Protein AF-A0AAU9TRZ6-F1 (afdb_monomer_lite)

Foldseek 3Di:
DQQQDADPPPRDGPVCVVPVAHPDPPCSPPPVPPPPPPPDPPPDDPDDPQDWDWDDDDPFWTWTAHPVPRDIDIDGPVRDDDDDDDDDDDDPPPPDDDPDDDDD

pLDDT: mean 78.25, std 13.24, range [47.25, 94.38]

Radius of gyration: 26.64 Å; chains: 1; bounding box: 34×41×91 Å

Structure (mmCIF, N/CA/C/O backbone):
data_AF-A0AAU9TRZ6-F1
#
_entry.id   AF-A0AAU9TRZ6-F1
#
loop_
_atom_site.group_PDB
_atom_site.id
_atom_site.type_symbol
_atom_site.label_atom_id
_atom_site.label_alt_id
_atom_site.label_comp_id
_atom_site.label_asym_id
_atom_site.label_entity_id
_atom_site.label_seq_id
_atom_site.pdbx_PDB_ins_code
_atom_site.Cartn_x
_atom_site.Cartn_y
_atom_site.Cartn_z
_atom_site.occupancy
_atom_site.B_iso_or_equiv
_atom_site.auth_seq_id
_atom_site.auth_comp_id
_atom_site.auth_asym_id
_atom_site.auth_atom_id
_atom_site.pdbx_PDB_model_num
ATOM 1 N N . MET A 1 1 ? -0.760 14.647 34.501 1.00 72.81 1 MET A N 1
ATOM 2 C CA . MET A 1 1 ? -1.232 15.958 34.003 1.00 72.81 1 MET A CA 1
ATOM 3 C C . MET A 1 1 ? -0.671 16.271 32.614 1.00 72.81 1 MET A C 1
ATOM 5 O O . MET A 1 1 ? -1.474 16.369 31.704 1.00 72.81 1 MET A O 1
ATOM 9 N N . TYR A 1 2 ? 0.656 16.293 32.405 1.00 81.00 2 TYR A N 1
ATOM 10 C CA . TYR A 1 2 ? 1.289 16.619 31.105 1.00 81.00 2 TYR A CA 1
ATOM 11 C C . TYR A 1 2 ? 0.812 15.772 29.905 1.00 81.00 2 TYR A C 1
ATOM 13 O O . TYR A 1 2 ? 0.485 16.311 28.856 1.00 81.00 2 TYR A O 1
ATOM 21 N N . ASN A 1 3 ? 0.697 14.451 30.073 1.00 77.06 3 ASN A N 1
ATOM 22 C CA . ASN A 1 3 ? 0.407 13.518 28.974 1.00 77.06 3 ASN A CA 1
ATOM 23 C C . ASN A 1 3 ? -1.011 13.630 28.379 1.00 77.06 3 ASN A C 1
ATOM 25 O O . ASN A 1 3 ? -1.246 13.058 27.314 1.00 77.06 3 ASN A O 1
ATOM 29 N N . SER A 1 4 ? -1.932 14.334 29.044 1.00 80.69 4 SER A N 1
ATOM 30 C CA . SER A 1 4 ? -3.347 14.441 28.643 1.00 80.69 4 SER A CA 1
ATOM 31 C C . SER A 1 4 ? -3.776 15.876 28.339 1.00 80.69 4 SER A C 1
ATOM 33 O O . SER A 1 4 ? -4.779 16.084 27.662 1.00 80.69 4 SER A O 1
ATOM 35 N N . THR A 1 5 ? -3.031 16.872 28.818 1.00 86.06 5 THR A N 1
ATOM 36 C CA . THR A 1 5 ? -3.310 18.285 28.551 1.00 86.06 5 THR A CA 1
ATOM 37 C C . THR A 1 5 ? -2.825 18.672 27.152 1.00 86.06 5 THR A C 1
ATOM 39 O O . THR A 1 5 ? -1.656 18.427 26.843 1.00 86.06 5 THR A O 1
ATOM 42 N N . PRO A 1 6 ? -3.675 19.271 26.300 1.00 89.00 6 PRO A N 1
ATOM 43 C CA . PRO A 1 6 ? -3.255 19.744 24.987 1.00 89.00 6 PRO A CA 1
ATOM 44 C C . PRO A 1 6 ? -2.312 20.946 25.105 1.00 89.00 6 PRO A C 1
ATOM 46 O O . PRO A 1 6 ? -2.497 21.810 25.963 1.00 89.00 6 PRO A O 1
ATOM 49 N N . HIS A 1 7 ? -1.304 21.015 24.234 1.00 86.44 7 HIS A N 1
ATOM 50 C CA . HIS A 1 7 ? -0.465 22.210 24.129 1.00 86.44 7 HIS A CA 1
ATOM 51 C C . HIS A 1 7 ? -1.219 23.341 23.425 1.00 86.44 7 HIS A C 1
ATOM 53 O O . HIS A 1 7 ? -1.977 23.097 22.489 1.00 86.44 7 HIS A O 1
ATOM 59 N N . SER A 1 8 ? -0.962 24.586 23.830 1.00 87.69 8 SER A N 1
ATOM 60 C CA . SER A 1 8 ? -1.635 25.779 23.294 1.00 87.69 8 SER A CA 1
ATOM 61 C C . SER A 1 8 ? -1.400 26.010 21.798 1.00 87.69 8 SER A C 1
ATOM 63 O O . SER A 1 8 ? -2.275 26.538 21.125 1.00 87.69 8 SER A O 1
ATOM 65 N N . VAL A 1 9 ? -0.241 25.603 21.272 1.00 89.94 9 VAL A N 1
ATOM 66 C CA . VAL A 1 9 ? 0.128 25.805 19.860 1.00 89.94 9 VAL A CA 1
ATOM 67 C C . VAL A 1 9 ? -0.450 24.717 18.957 1.00 89.94 9 VAL A C 1
ATOM 69 O O . VAL A 1 9 ? -1.006 25.010 17.906 1.00 89.94 9 VAL A O 1
ATOM 72 N N . THR A 1 10 ? -0.310 23.449 19.349 1.00 88.00 10 THR A N 1
ATOM 73 C CA . THR A 1 10 ? -0.689 22.307 18.500 1.00 88.00 10 THR A CA 1
ATOM 74 C C . THR A 1 10 ? -2.108 21.812 18.754 1.00 88.00 10 THR A C 1
ATOM 76 O O . THR A 1 10 ? -2.615 21.007 17.975 1.00 88.00 10 THR A O 1
ATOM 79 N N . GLY A 1 11 ? -2.738 22.222 19.860 1.00 88.62 11 GLY A N 1
ATOM 80 C CA . GLY A 1 11 ? -4.067 21.766 20.278 1.00 88.62 11 GLY A CA 1
ATOM 81 C C . GLY A 1 11 ? -4.144 20.277 20.639 1.00 88.62 11 GLY A C 1
ATOM 82 O O . GLY A 1 11 ? -5.213 19.787 20.996 1.00 88.62 11 GLY A O 1
ATOM 83 N N . LYS A 1 12 ? -3.025 19.546 20.564 1.00 87.94 12 LYS A N 1
ATOM 84 C CA . LYS A 1 12 ? -2.925 18.103 20.815 1.00 87.94 12 LYS A CA 1
ATOM 85 C C . LYS A 1 12 ? -2.075 17.835 22.049 1.00 87.94 12 LYS A C 1
ATOM 87 O O . LYS A 1 12 ? -1.140 18.579 22.350 1.00 87.94 12 LYS A O 1
ATOM 92 N N . SER A 1 13 ? -2.411 16.769 22.773 1.00 89.75 13 SER A N 1
ATOM 93 C CA . SER A 1 13 ? -1.606 16.309 23.912 1.00 89.75 13 SER A CA 1
ATOM 94 C C . SER A 1 13 ? -0.298 15.664 23.426 1.00 89.75 13 SER A C 1
ATOM 96 O O . SER A 1 13 ? -0.284 15.110 22.320 1.00 89.75 13 SER A O 1
ATOM 98 N N . PRO A 1 14 ? 0.780 15.657 24.237 1.00 89.62 14 PRO A N 1
A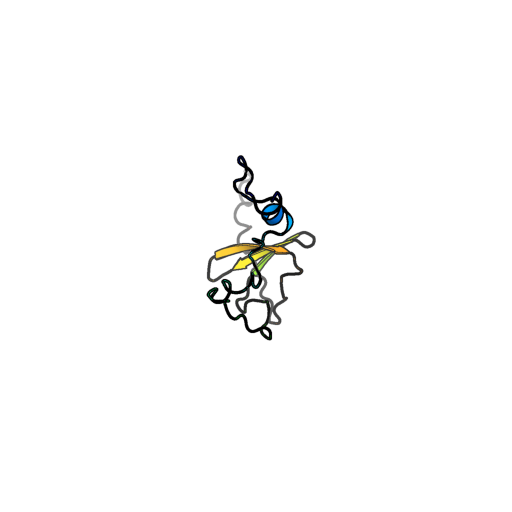TOM 99 C CA . PRO A 1 14 ? 2.015 14.954 23.883 1.00 89.62 14 PRO A CA 1
ATOM 100 C C . PRO A 1 14 ? 1.759 13.503 23.449 1.00 89.62 14 PRO A C 1
ATOM 102 O O . PRO A 1 14 ? 2.286 13.046 22.439 1.00 89.62 14 PRO A O 1
ATOM 105 N N . SER A 1 15 ? 0.883 12.790 24.165 1.00 87.06 15 SER A N 1
ATOM 106 C CA . SER A 1 15 ? 0.544 11.393 23.865 1.00 87.06 15 SER A CA 1
ATOM 107 C C . SER A 1 15 ? -0.058 11.199 22.471 1.00 87.06 15 SER A C 1
ATOM 109 O O . SER A 1 15 ? 0.224 10.200 21.813 1.00 87.06 15 SER A O 1
ATOM 111 N N . GLU A 1 16 ? -0.875 12.145 22.007 1.00 87.62 16 GLU A N 1
ATOM 112 C CA . GLU A 1 16 ? -1.510 12.068 20.689 1.00 87.62 16 GLU A CA 1
ATOM 113 C C . GLU A 1 16 ? -0.493 12.271 19.558 1.00 87.62 16 GLU A C 1
ATOM 115 O O . GLU A 1 16 ? -0.614 11.639 18.510 1.00 87.62 16 GLU A O 1
ATOM 120 N N . LEU A 1 17 ? 0.539 13.094 19.780 1.00 86.12 17 LEU A N 1
ATOM 121 C CA . LEU A 1 17 ? 1.626 13.292 18.816 1.00 86.12 17 LEU A CA 1
ATOM 122 C C . LEU A 1 17 ? 2.489 12.034 18.661 1.00 86.12 17 LEU A C 1
ATOM 124 O O . LEU A 1 17 ? 2.798 11.647 17.537 1.00 86.12 17 LEU A O 1
ATOM 128 N N . PHE A 1 18 ? 2.841 11.376 19.770 1.00 86.56 18 PHE A N 1
ATOM 129 C CA . PHE A 1 18 ? 3.688 10.179 19.740 1.00 86.56 18 PHE A CA 1
ATOM 130 C C . PHE A 1 18 ? 2.951 8.932 19.248 1.00 86.56 18 PHE A C 1
ATOM 132 O O . PHE A 1 18 ? 3.481 8.185 18.430 1.00 86.56 18 PHE A O 1
ATOM 139 N N . PHE A 1 19 ? 1.732 8.694 19.735 1.00 84.12 19 PHE A N 1
ATOM 140 C CA . PHE A 1 19 ? 1.032 7.425 19.508 1.00 84.12 19 PHE A CA 1
ATOM 141 C C . PHE A 1 19 ? -0.069 7.505 18.450 1.00 84.12 19 PHE A C 1
ATOM 143 O O . PHE A 1 19 ? -0.737 6.501 18.208 1.00 84.12 19 PHE A O 1
ATOM 150 N N . LYS A 1 20 ? -0.295 8.685 17.849 1.00 81.44 20 LYS A N 1
ATOM 151 C CA . LYS A 1 20 ? -1.374 8.953 16.876 1.00 81.44 20 LYS A CA 1
ATOM 152 C C . LYS A 1 20 ? -2.769 8.506 17.351 1.00 81.44 20 LYS A C 1
ATOM 154 O O . LYS A 1 20 ? -3.676 8.335 16.544 1.00 81.44 20 LYS A O 1
ATOM 159 N N . ARG A 1 21 ? -2.953 8.334 18.663 1.00 76.62 21 ARG A N 1
ATOM 160 C CA . ARG A 1 21 ? -4.204 7.921 19.307 1.00 76.62 21 ARG A CA 1
ATOM 161 C C . ARG A 1 21 ? -4.424 8.725 20.580 1.00 76.62 21 ARG A C 1
ATOM 163 O O . ARG A 1 21 ? -3.468 9.092 21.265 1.00 76.62 21 ARG A O 1
ATOM 170 N N . LYS A 1 22 ? -5.689 8.969 20.923 1.00 76.00 22 LYS A N 1
ATOM 171 C CA . LYS A 1 22 ? -6.055 9.606 22.191 1.00 76.00 22 LYS A CA 1
ATOM 172 C C . LYS A 1 22 ? -6.059 8.551 23.292 1.00 76.00 22 LYS A C 1
ATOM 174 O O . LYS A 1 22 ? -6.823 7.592 23.228 1.00 76.00 22 LYS A O 1
ATOM 179 N N . ASN A 1 23 ? -5.220 8.736 24.306 1.00 73.12 23 ASN A N 1
ATOM 180 C CA . ASN A 1 23 ? -5.254 7.910 25.510 1.00 73.12 23 ASN A CA 1
ATOM 181 C C . ASN A 1 23 ? -6.507 8.283 26.313 1.00 73.12 23 ASN A C 1
ATOM 183 O O . ASN A 1 23 ? -6.495 9.239 27.087 1.00 73.12 23 ASN A O 1
ATOM 187 N N . ARG A 1 24 ? -7.605 7.570 26.053 1.00 70.50 24 ARG A N 1
ATOM 188 C CA . ARG A 1 24 ? -8.830 7.628 26.854 1.00 70.50 24 ARG A CA 1
ATOM 189 C C . ARG A 1 24 ? -8.731 6.639 28.011 1.00 70.50 24 ARG A C 1
ATOM 191 O O . ARG A 1 24 ? -7.980 5.666 27.930 1.00 70.50 24 ARG A O 1
ATOM 198 N N . ASP A 1 25 ? -9.491 6.894 29.070 1.00 71.25 25 ASP A N 1
ATOM 199 C CA . ASP A 1 25 ? -9.634 5.964 30.189 1.00 71.25 25 ASP A CA 1
ATOM 200 C C . ASP A 1 25 ? -10.110 4.579 29.727 1.00 71.25 25 ASP A C 1
ATOM 202 O O . ASP A 1 25 ? -10.608 4.434 28.614 1.00 71.25 25 ASP A O 1
ATOM 206 N N . LYS A 1 26 ? -9.915 3.597 30.621 1.00 66.94 26 LYS A N 1
ATOM 207 C CA . LYS A 1 26 ? -10.037 2.119 30.575 1.00 66.94 26 LYS A CA 1
ATOM 208 C C . LYS A 1 26 ? -10.332 1.360 29.268 1.00 66.94 26 LYS A C 1
ATOM 210 O O . LYS A 1 26 ? -9.874 0.227 29.181 1.00 66.94 26 LYS A O 1
ATOM 215 N N . ILE A 1 27 ? -11.054 1.881 28.282 1.00 69.69 27 ILE A N 1
ATOM 216 C CA . ILE A 1 27 ? -11.355 1.181 27.027 1.00 69.69 27 ILE A CA 1
ATOM 217 C C . ILE A 1 27 ? -11.294 2.164 25.840 1.00 69.69 27 ILE A C 1
ATOM 219 O O . ILE A 1 27 ? -12.324 2.572 25.302 1.00 69.69 27 ILE A O 1
ATOM 223 N N . PRO A 1 28 ? -10.084 2.552 25.392 1.00 61.69 28 PRO A N 1
ATOM 224 C CA . PRO A 1 28 ? -9.899 3.485 24.277 1.00 61.69 28 PRO A CA 1
ATOM 225 C C . PRO A 1 28 ? -10.479 3.007 22.933 1.00 61.69 28 PRO A C 1
ATOM 227 O O . PRO A 1 28 ? -10.625 3.827 22.034 1.00 61.69 28 PRO A O 1
ATOM 230 N N . MET A 1 29 ? -10.838 1.724 22.807 1.00 61.22 29 MET A N 1
ATOM 231 C CA . MET A 1 29 ? -11.276 1.075 21.559 1.00 61.22 29 MET A CA 1
ATOM 232 C C . MET A 1 29 ? -12.799 1.070 21.353 1.00 61.22 29 MET A C 1
ATOM 234 O O . MET A 1 29 ? -13.278 0.625 20.318 1.00 61.22 29 MET A O 1
ATOM 238 N N . LEU A 1 30 ? -13.583 1.561 22.321 1.00 62.12 30 LEU A N 1
ATOM 239 C CA . LEU A 1 30 ? -15.047 1.428 22.300 1.00 62.12 30 LEU A CA 1
ATOM 240 C C . LEU A 1 30 ? -15.743 2.287 21.222 1.00 62.12 30 LEU A C 1
ATOM 242 O O . LEU A 1 30 ? -16.913 2.075 20.947 1.00 62.12 30 LEU A O 1
ATOM 246 N N . GLN A 1 31 ? -15.050 3.255 20.612 1.00 60.59 31 GLN A N 1
ATOM 247 C CA . GLN A 1 31 ? -15.632 4.149 19.595 1.00 60.59 31 GLN A CA 1
ATOM 248 C C . GLN A 1 31 ? -15.240 3.807 18.150 1.00 60.59 31 GLN A C 1
ATOM 250 O O . GLN A 1 31 ? -15.684 4.495 17.240 1.00 60.59 31 GLN A O 1
ATOM 255 N N . ASP A 1 32 ? -14.431 2.770 17.921 1.00 60.38 32 ASP A N 1
ATOM 256 C CA . ASP A 1 32 ? -14.113 2.310 16.560 1.00 60.38 32 ASP A CA 1
ATOM 257 C C . ASP A 1 32 ? -15.140 1.291 16.024 1.00 60.38 32 ASP A C 1
ATOM 259 O O . ASP A 1 32 ? -14.989 0.808 14.910 1.00 60.38 32 ASP A O 1
ATOM 263 N N . ILE A 1 33 ? -16.198 0.990 16.789 1.00 59.41 33 ILE A N 1
ATOM 264 C CA . ILE A 1 33 ? -17.252 0.034 16.405 1.00 59.41 33 ILE A CA 1
ATOM 265 C C . ILE A 1 33 ? -18.082 0.545 15.211 1.00 59.41 33 ILE A C 1
ATOM 267 O O . ILE A 1 33 ? -18.608 -0.263 14.456 1.00 59.41 33 ILE A O 1
ATOM 271 N N . ASP A 1 34 ? -18.129 1.864 14.991 1.00 58.62 34 ASP A N 1
ATOM 272 C CA . ASP A 1 34 ? -18.935 2.485 13.929 1.00 58.62 34 ASP A CA 1
ATOM 273 C C . ASP A 1 34 ? -18.127 2.847 12.672 1.00 58.62 34 ASP A C 1
ATOM 275 O O . ASP A 1 34 ? -18.604 3.597 11.817 1.00 58.62 34 ASP A O 1
ATOM 279 N N . LYS A 1 35 ? -16.890 2.355 12.533 1.00 60.06 35 LYS A N 1
ATOM 280 C CA . LYS A 1 35 ? -16.272 2.342 11.207 1.00 60.06 35 LYS A CA 1
ATOM 281 C C . LYS A 1 35 ? -16.827 1.127 10.491 1.00 60.06 35 LYS A C 1
ATOM 283 O O . LYS A 1 35 ? -16.504 0.002 10.861 1.00 60.06 35 LYS A O 1
ATOM 288 N N . GLU A 1 36 ? -17.658 1.371 9.483 1.00 62.06 36 GLU A N 1
ATOM 289 C CA . GLU A 1 36 ? -17.840 0.432 8.383 1.00 62.06 36 G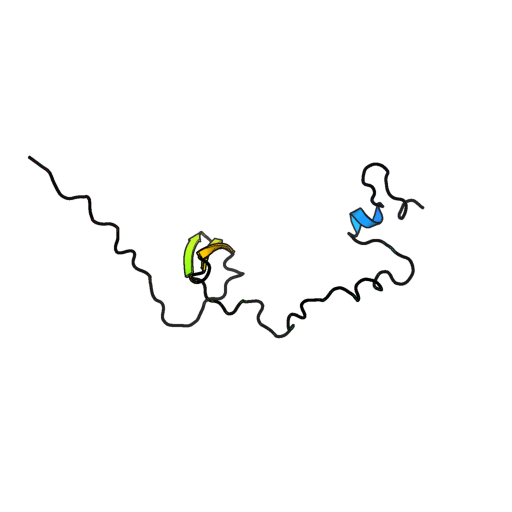LU A CA 1
ATOM 290 C C . GLU A 1 36 ? -16.438 0.139 7.844 1.00 62.06 36 GLU A C 1
ATOM 292 O O . GLU A 1 36 ? -15.873 0.895 7.056 1.00 62.06 36 GLU A 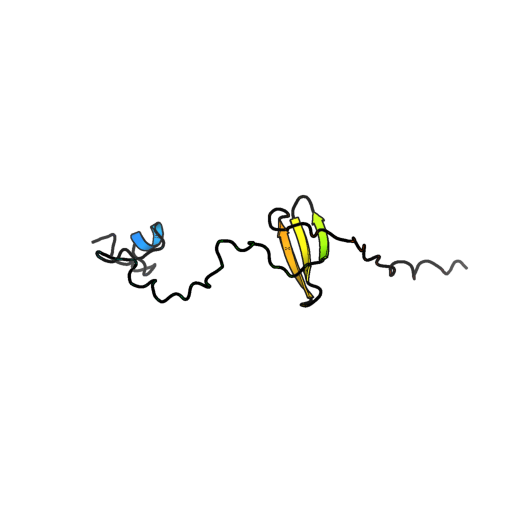O 1
ATOM 297 N N . GLU A 1 37 ? -15.801 -0.900 8.381 1.00 61.91 37 GLU A N 1
ATOM 298 C CA . GLU A 1 37 ? -14.700 -1.521 7.685 1.00 61.91 37 GLU A CA 1
ATOM 299 C C . GLU A 1 37 ? -15.343 -2.058 6.417 1.00 61.91 37 GLU A C 1
ATOM 301 O O . GLU A 1 37 ? -16.224 -2.919 6.492 1.00 61.91 37 GLU A O 1
ATOM 306 N N . ASP A 1 38 ? -14.945 -1.513 5.266 1.00 60.03 38 ASP A N 1
ATOM 307 C CA . ASP A 1 38 ? -15.036 -2.245 4.014 1.00 60.03 38 ASP A CA 1
ATOM 308 C C . ASP A 1 38 ? -14.492 -3.630 4.349 1.00 60.03 38 ASP A C 1
ATOM 310 O O . ASP A 1 38 ? -13.298 -3.781 4.618 1.00 60.03 38 ASP A O 1
ATOM 314 N N . SER A 1 39 ? -15.382 -4.610 4.512 1.00 63.94 39 SER A N 1
ATOM 315 C CA . SER A 1 39 ? -15.001 -5.941 4.952 1.00 63.94 39 SER A CA 1
ATOM 316 C C . SER A 1 39 ? -14.344 -6.604 3.754 1.00 63.94 39 SER A C 1
ATOM 318 O O . SER A 1 39 ? -14.954 -7.412 3.052 1.00 63.94 39 SER A O 1
ATOM 320 N N . GLU A 1 40 ? -13.123 -6.175 3.459 1.00 69.81 40 GLU A N 1
ATOM 321 C CA . GLU A 1 40 ? -12.256 -6.794 2.489 1.00 69.81 40 GLU A CA 1
ATOM 322 C C . GLU A 1 40 ? -12.097 -8.235 2.960 1.00 69.81 40 GLU A C 1
ATOM 324 O O . GLU A 1 40 ? -11.644 -8.511 4.078 1.00 69.81 40 GLU A O 1
ATOM 329 N N . ASP A 1 41 ? -12.573 -9.166 2.137 1.00 83.19 41 ASP A N 1
ATOM 330 C CA . ASP A 1 41 ? -12.415 -10.581 2.408 1.00 83.19 41 ASP A CA 1
ATOM 331 C C . ASP A 1 41 ? -10.916 -10.856 2.575 1.00 83.19 41 ASP A C 1
ATOM 333 O O . ASP A 1 41 ? -10.122 -10.692 1.650 1.00 83.19 41 ASP A O 1
ATOM 337 N N . LYS A 1 42 ? -10.519 -11.257 3.786 1.00 83.62 42 LYS A N 1
ATOM 338 C CA . LYS A 1 42 ? -9.116 -11.495 4.154 1.00 83.62 42 LYS A CA 1
ATOM 339 C C . LYS A 1 42 ? -8.488 -12.630 3.346 1.00 83.62 42 LYS A C 1
ATOM 341 O O . LYS A 1 42 ? -7.269 -12.795 3.382 1.00 83.62 42 LYS A O 1
ATOM 346 N N . LEU A 1 43 ? -9.315 -13.431 2.672 1.00 87.50 43 LEU A N 1
ATOM 347 C CA . LEU A 1 43 ? -8.898 -14.502 1.776 1.00 87.50 43 LEU A CA 1
ATOM 348 C C . LEU A 1 43 ? -8.887 -14.067 0.303 1.00 87.50 43 LEU A C 1
ATOM 350 O O . LEU A 1 43 ? -8.364 -14.801 -0.539 1.00 87.50 43 LEU A O 1
ATOM 354 N N . ALA A 1 44 ? -9.436 -12.895 -0.025 1.00 84.81 44 ALA A N 1
ATOM 355 C CA . ALA A 1 44 ? -9.429 -12.377 -1.381 1.00 84.81 44 ALA A CA 1
ATOM 356 C C . ALA A 1 44 ? -8.040 -11.877 -1.793 1.00 84.81 44 ALA A C 1
ATOM 358 O O . ALA A 1 44 ? -7.173 -11.533 -0.986 1.00 84.81 44 ALA A O 1
ATOM 359 N N . SER A 1 45 ? -7.819 -11.844 -3.107 1.00 86.31 45 SER A N 1
ATOM 360 C CA . SER A 1 45 ? -6.584 -11.309 -3.663 1.00 86.31 45 SER A CA 1
ATOM 361 C C . SER A 1 45 ? -6.488 -9.805 -3.417 1.00 86.31 45 SER A C 1
ATOM 363 O O . SER A 1 45 ? -7.434 -9.070 -3.672 1.00 86.31 45 SER A O 1
ATOM 365 N N . THR A 1 46 ? -5.305 -9.328 -3.027 1.00 88.38 46 THR A N 1
ATOM 366 C CA . THR A 1 46 ? -5.010 -7.887 -2.928 1.00 88.38 46 THR A CA 1
ATOM 367 C C . THR A 1 46 ? -4.964 -7.193 -4.301 1.00 88.38 46 THR A C 1
ATOM 369 O O . THR A 1 46 ? -4.867 -5.970 -4.384 1.00 88.38 46 THR A O 1
ATOM 372 N N . PHE A 1 47 ? -5.013 -7.957 -5.397 1.00 89.00 47 PHE A N 1
ATOM 373 C CA . PHE A 1 47 ? -5.029 -7.431 -6.759 1.00 89.00 47 PHE A CA 1
ATOM 374 C C . PHE A 1 47 ? -6.462 -7.273 -7.267 1.00 89.00 47 PHE A C 1
ATOM 376 O O . PHE A 1 47 ? -7.289 -8.172 -7.126 1.00 89.00 47 PHE A O 1
ATOM 383 N N . LYS A 1 48 ? -6.734 -6.143 -7.926 1.00 86.69 48 LYS A N 1
ATOM 384 C CA . LYS A 1 48 ? -8.012 -5.915 -8.607 1.00 86.69 48 LYS A CA 1
ATOM 385 C C . LYS A 1 48 ? -8.123 -6.810 -9.852 1.00 86.69 48 LYS A C 1
ATOM 387 O O . LYS A 1 48 ? -7.107 -7.037 -10.509 1.00 86.69 48 LYS A O 1
ATOM 392 N N . PRO A 1 49 ? -9.332 -7.283 -10.207 1.00 87.56 49 PRO A N 1
ATOM 393 C CA . PRO A 1 49 ? -9.524 -8.167 -11.357 1.00 87.56 49 PRO A CA 1
ATOM 394 C C . PRO A 1 49 ? -9.361 -7.456 -12.708 1.00 87.56 49 PRO A C 1
ATOM 396 O O . PRO A 1 49 ? -9.078 -8.114 -13.704 1.00 87.56 49 PRO A O 1
ATOM 399 N N . THR A 1 50 ? -9.529 -6.131 -12.759 1.00 88.12 50 THR A N 1
ATOM 400 C CA . THR A 1 50 ? -9.444 -5.353 -14.000 1.00 88.12 50 THR A CA 1
ATOM 401 C C . THR A 1 50 ? -8.005 -5.324 -14.530 1.00 88.12 50 THR A C 1
ATOM 403 O O . THR A 1 50 ? -7.115 -4.801 -13.843 1.00 88.12 50 THR A O 1
ATOM 406 N N . PRO A 1 51 ? -7.742 -5.854 -15.738 1.00 88.69 51 PRO A N 1
ATOM 407 C CA . PRO A 1 51 ? -6.420 -5.805 -16.342 1.00 88.69 51 PRO A CA 1
ATOM 408 C C . PRO A 1 51 ? -6.082 -4.379 -16.780 1.00 88.69 51 PRO A C 1
ATOM 410 O O . PRO A 1 51 ? -6.956 -3.554 -17.028 1.00 88.69 51 PRO A O 1
ATOM 413 N N . HIS A 1 52 ? -4.789 -4.089 -16.840 1.00 90.00 52 HIS A N 1
ATOM 414 C CA . HIS A 1 52 ? -4.283 -2.803 -17.292 1.00 90.00 52 HIS A CA 1
ATOM 415 C C . HIS A 1 52 ? -3.102 -3.028 -18.240 1.00 90.00 52 HIS A C 1
ATOM 417 O O . HIS A 1 52 ? -2.348 -3.994 -18.073 1.00 90.00 52 HIS A O 1
ATOM 423 N N . VAL A 1 53 ? -2.930 -2.132 -19.207 1.00 90.69 53 VAL A N 1
ATOM 424 C CA . VAL A 1 53 ? -1.858 -2.189 -20.205 1.00 90.69 53 VAL A CA 1
ATOM 425 C C . VAL A 1 53 ? -0.616 -1.495 -19.662 1.00 90.69 53 VAL A C 1
ATOM 427 O O . VAL A 1 53 ? -0.698 -0.489 -18.963 1.00 90.69 53 VAL A O 1
ATOM 430 N N . VAL A 1 54 ? 0.559 -2.050 -19.948 1.00 90.94 54 VAL A N 1
ATOM 431 C CA . VAL A 1 54 ? 1.837 -1.453 -19.553 1.00 90.94 54 VAL A CA 1
ATOM 432 C C . VAL A 1 54 ? 2.354 -0.591 -20.699 1.00 90.94 54 VAL A C 1
ATOM 434 O O . VAL A 1 54 ? 2.626 -1.116 -21.773 1.00 90.94 54 VAL A O 1
ATOM 437 N N . GLU A 1 55 ? 2.538 0.705 -20.457 1.00 89.25 55 GLU A N 1
ATOM 438 C CA . GLU A 1 55 ? 3.109 1.625 -21.452 1.00 89.25 55 GLU A CA 1
ATOM 439 C C . GLU A 1 55 ? 4.636 1.638 -21.401 1.00 89.25 55 GLU A C 1
ATOM 441 O O . GLU A 1 55 ? 5.314 1.529 -22.420 1.00 89.25 55 GLU A O 1
ATOM 446 N N . LYS A 1 56 ? 5.206 1.791 -20.198 1.00 88.75 56 LYS A N 1
ATOM 447 C CA . LYS A 1 56 ? 6.654 1.920 -20.021 1.00 88.75 56 LYS A CA 1
ATOM 448 C C . LYS A 1 56 ? 7.123 1.235 -18.753 1.00 88.75 56 LYS A C 1
ATOM 450 O O . LYS A 1 56 ? 6.569 1.422 -17.672 1.00 88.75 56 LYS A O 1
ATOM 455 N N . THR A 1 57 ? 8.234 0.517 -18.875 1.00 89.19 57 THR A N 1
ATOM 456 C CA . THR A 1 57 ? 8.963 -0.081 -17.754 1.00 89.19 57 THR A CA 1
ATOM 457 C C . THR A 1 57 ? 10.324 0.595 -17.600 1.00 89.19 57 THR A C 1
ATOM 459 O O . THR A 1 57 ? 11.125 0.592 -18.532 1.00 89.19 57 THR A O 1
ATOM 462 N N . THR A 1 58 ? 10.611 1.167 -16.430 1.00 91.50 58 THR A N 1
ATOM 463 C CA . THR A 1 58 ? 11.900 1.805 -16.107 1.00 91.50 58 THR A CA 1
ATOM 464 C C . THR A 1 58 ? 12.461 1.227 -14.813 1.00 91.50 58 THR A C 1
ATOM 466 O O . THR A 1 58 ? 11.998 1.595 -13.741 1.00 91.50 58 THR A O 1
ATOM 469 N N . CYS A 1 59 ? 13.461 0.340 -14.894 1.00 77.62 59 CYS A N 1
ATOM 470 C CA . CYS A 1 59 ? 14.239 -0.214 -13.762 1.00 77.62 59 CYS A CA 1
ATOM 471 C C . CYS A 1 59 ? 13.436 -0.859 -12.592 1.00 77.62 59 CYS A C 1
ATOM 473 O O . CYS A 1 59 ? 14.024 -1.383 -11.654 1.00 77.62 59 CYS A O 1
ATOM 475 N N . GLY A 1 60 ? 12.100 -0.858 -12.634 1.00 86.31 60 GLY A N 1
ATOM 476 C CA . GLY A 1 60 ? 11.212 -1.305 -11.554 1.00 86.31 60 GLY A CA 1
ATOM 477 C C . GLY A 1 60 ? 9.969 -0.426 -11.374 1.00 86.31 60 GLY A C 1
ATOM 478 O O . GLY A 1 60 ? 8.955 -0.904 -10.868 1.00 86.31 60 GLY A O 1
ATOM 479 N N . ASP A 1 61 ? 10.012 0.822 -11.842 1.00 92.50 61 ASP A N 1
ATOM 480 C CA . ASP A 1 61 ? 8.837 1.681 -11.975 1.00 92.50 61 ASP A CA 1
ATOM 481 C C . ASP A 1 61 ? 8.131 1.403 -13.303 1.00 92.50 61 ASP A C 1
ATOM 483 O O . ASP A 1 61 ? 8.759 1.346 -14.363 1.00 92.50 61 ASP A O 1
ATOM 487 N N . VAL A 1 62 ? 6.815 1.250 -13.250 1.00 94.38 62 VAL A N 1
ATOM 488 C CA . VAL A 1 62 ? 5.971 0.890 -14.387 1.00 94.38 62 VAL A CA 1
ATOM 489 C C . VAL A 1 62 ? 4.830 1.896 -14.504 1.00 94.38 62 VAL A C 1
ATOM 491 O O . VAL A 1 62 ? 4.151 2.187 -13.514 1.00 94.38 62 VAL A O 1
ATOM 494 N N . THR A 1 63 ? 4.618 2.438 -15.703 1.00 93.50 63 THR A N 1
ATOM 495 C CA . THR A 1 63 ? 3.410 3.206 -16.033 1.00 93.50 63 THR A CA 1
ATOM 496 C C . THR A 1 63 ? 2.387 2.285 -16.677 1.00 93.50 63 THR A C 1
ATOM 498 O O . THR A 1 63 ? 2.692 1.524 -17.596 1.00 93.50 63 THR A O 1
ATOM 501 N N . VAL A 1 64 ? 1.183 2.317 -16.124 1.00 92.56 64 VAL A N 1
ATOM 502 C CA . VAL A 1 64 ? 0.106 1.376 -16.391 1.00 92.56 64 VAL A CA 1
ATOM 503 C C . VAL A 1 64 ? -1.151 2.163 -16.732 1.00 92.56 64 VAL A C 1
ATOM 505 O O . VAL A 1 64 ? -1.511 3.079 -15.991 1.00 92.56 64 VAL A O 1
ATOM 508 N N . THR A 1 65 ? -1.829 1.796 -17.813 1.00 91.75 65 THR A N 1
ATOM 509 C CA . THR A 1 65 ? -3.047 2.453 -18.286 1.00 91.75 65 THR A CA 1
ATOM 510 C C . THR A 1 65 ? -4.246 1.536 -18.248 1.00 91.75 65 THR A C 1
ATOM 512 O O . THR A 1 65 ? -4.179 0.343 -18.544 1.00 91.75 65 THR A O 1
ATOM 515 N N . ASN A 1 66 ? -5.366 2.100 -17.818 1.00 90.00 66 ASN A N 1
ATOM 516 C CA . ASN A 1 66 ? -6.641 1.412 -17.804 1.00 90.00 66 ASN A CA 1
ATOM 517 C C . ASN A 1 66 ? -7.415 1.755 -19.086 1.00 90.00 66 ASN A C 1
ATOM 519 O O . ASN A 1 66 ? -7.691 2.929 -19.324 1.00 90.00 66 ASN A O 1
ATOM 523 N N . GLU A 1 67 ? -7.786 0.754 -19.885 1.00 84.50 67 GLU A N 1
ATOM 524 C CA . GLU A 1 67 ? -8.514 0.965 -21.148 1.00 84.50 67 GLU A CA 1
ATOM 525 C C . GLU A 1 67 ? -9.950 1.474 -20.932 1.00 84.50 67 GLU A C 1
ATOM 527 O O . GLU A 1 67 ? -10.465 2.235 -21.744 1.00 84.50 67 GLU A O 1
ATOM 532 N N . GLU A 1 68 ? -10.594 1.101 -19.823 1.00 85.44 68 GLU A N 1
ATOM 533 C CA . GLU A 1 68 ? -11.996 1.445 -19.546 1.00 85.44 68 GLU A CA 1
ATOM 534 C C . GLU A 1 68 ? -12.157 2.875 -19.013 1.00 85.44 68 GLU A C 1
ATOM 536 O O . GLU A 1 68 ? -13.135 3.559 -19.304 1.00 85.44 68 GLU A O 1
ATOM 541 N N . THR A 1 69 ? -11.198 3.332 -18.207 1.00 87.50 69 THR A N 1
ATOM 542 C CA . THR A 1 69 ? -11.254 4.635 -17.520 1.00 87.50 69 THR A CA 1
ATOM 543 C C . THR A 1 69 ? -10.279 5.664 -18.084 1.00 87.50 69 THR A C 1
ATOM 545 O O . THR A 1 69 ? -10.362 6.835 -17.715 1.00 87.50 69 THR A O 1
ATOM 548 N N . GLY A 1 70 ? -9.330 5.247 -18.929 1.00 86.44 70 GLY A N 1
ATOM 549 C CA . GLY A 1 70 ? -8.255 6.097 -19.453 1.00 86.44 70 GLY A CA 1
ATOM 550 C C . GLY A 1 70 ? -7.258 6.574 -18.391 1.00 86.44 70 GLY A C 1
ATOM 551 O O . GLY A 1 70 ? -6.461 7.475 -18.644 1.00 86.44 70 GLY A O 1
ATOM 552 N N . GLN A 1 71 ? -7.308 6.023 -17.174 1.00 89.06 71 GLN A N 1
ATOM 553 C CA . GLN A 1 71 ? -6.436 6.454 -16.085 1.00 89.06 71 GLN A CA 1
ATOM 554 C C . GLN A 1 71 ? -5.018 5.921 -16.272 1.00 89.06 71 GLN A C 1
ATOM 556 O O . GLN A 1 71 ? -4.820 4.732 -16.522 1.00 89.06 71 GLN A O 1
ATOM 561 N N . ILE A 1 72 ? -4.039 6.802 -16.063 1.00 92.25 72 ILE A N 1
ATOM 562 C CA . ILE A 1 72 ? -2.613 6.477 -16.091 1.00 92.25 72 ILE A CA 1
ATOM 563 C C . ILE A 1 72 ? -2.094 6.429 -14.657 1.00 92.25 72 ILE A C 1
ATOM 565 O O . ILE A 1 72 ? -2.187 7.403 -13.906 1.00 92.25 72 ILE A O 1
ATOM 569 N N . LEU A 1 73 ? -1.528 5.290 -14.267 1.00 91.44 73 LEU A N 1
ATOM 570 C CA . LEU A 1 73 ? -0.983 5.058 -12.938 1.00 91.44 73 LEU A CA 1
ATOM 571 C C . LEU A 1 73 ? 0.499 4.706 -13.021 1.00 91.44 73 LEU A C 1
ATOM 573 O O . LEU A 1 73 ? 0.910 3.837 -13.781 1.00 91.44 73 LEU A O 1
ATOM 577 N N . ARG A 1 74 ? 1.306 5.326 -12.160 1.00 93.50 74 ARG A N 1
ATOM 578 C CA . ARG A 1 74 ? 2.703 4.936 -11.940 1.00 93.50 74 ARG A CA 1
ATOM 579 C C . ARG A 1 74 ? 2.785 4.036 -10.709 1.00 93.50 74 ARG A C 1
ATOM 581 O O . ARG A 1 74 ?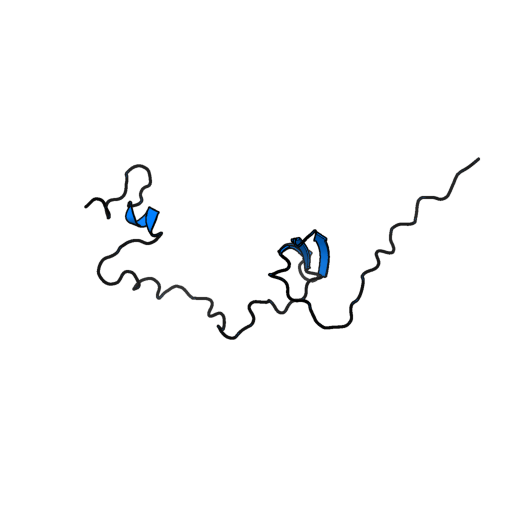 2.407 4.456 -9.614 1.00 93.50 74 ARG A O 1
ATOM 588 N N . ARG A 1 75 ? 3.255 2.799 -10.875 1.00 93.12 75 ARG A N 1
ATOM 589 C CA . ARG A 1 75 ? 3.367 1.786 -9.811 1.00 93.12 75 ARG A CA 1
ATOM 590 C C . ARG A 1 75 ? 4.720 1.092 -9.854 1.00 93.12 75 ARG A C 1
ATOM 592 O O . ARG A 1 75 ? 5.356 1.018 -10.895 1.00 93.12 75 ARG A O 1
ATOM 599 N N . ASN A 1 76 ? 5.146 0.558 -8.716 1.00 94.38 76 ASN A N 1
ATOM 600 C CA . ASN A 1 76 ? 6.285 -0.348 -8.689 1.00 94.38 76 ASN A CA 1
ATOM 601 C C . ASN A 1 76 ? 5.853 -1.748 -9.154 1.00 94.38 76 ASN A C 1
ATOM 603 O O . ASN A 1 76 ? 4.740 -2.181 -8.840 1.00 94.38 76 ASN A O 1
ATOM 607 N N . LEU A 1 77 ? 6.745 -2.459 -9.846 1.00 90.25 77 LEU A N 1
ATOM 608 C CA . LEU A 1 77 ? 6.524 -3.820 -10.339 1.00 90.25 77 LEU A CA 1
ATOM 609 C C . LEU A 1 77 ? 6.059 -4.791 -9.239 1.00 90.25 77 LEU A C 1
ATOM 611 O O . LEU A 1 77 ? 5.239 -5.659 -9.518 1.00 90.25 77 LEU A O 1
ATOM 615 N N . ILE A 1 78 ? 6.506 -4.617 -7.987 1.00 92.25 78 ILE A N 1
ATOM 616 C CA . ILE A 1 78 ? 6.104 -5.470 -6.851 1.00 92.25 78 ILE A CA 1
ATOM 617 C C . ILE A 1 78 ? 4.595 -5.427 -6.556 1.00 92.25 78 ILE A C 1
ATOM 619 O O . ILE A 1 78 ? 4.050 -6.351 -5.959 1.00 92.25 78 ILE A O 1
ATOM 623 N N . HIS A 1 79 ? 3.912 -4.361 -6.978 1.00 92.19 79 HIS A N 1
ATOM 624 C CA . HIS A 1 79 ? 2.470 -4.182 -6.803 1.00 92.19 79 HIS A CA 1
ATOM 625 C C . HIS A 1 79 ? 1.667 -4.540 -8.056 1.00 92.19 79 HIS A C 1
ATOM 627 O O . HIS A 1 79 ? 0.469 -4.262 -8.114 1.00 92.19 79 HIS A O 1
ATOM 633 N N . LEU A 1 80 ? 2.305 -5.144 -9.059 1.00 91.50 80 LEU A N 1
ATOM 634 C CA . LEU A 1 80 ? 1.661 -5.609 -10.278 1.00 91.50 80 LEU A CA 1
ATOM 635 C C . LEU A 1 80 ? 1.742 -7.131 -10.345 1.00 91.50 80 LEU A C 1
ATOM 637 O O . LEU A 1 80 ? 2.769 -7.735 -10.039 1.00 91.50 80 LEU A O 1
ATOM 641 N N . LYS A 1 81 ? 0.652 -7.754 -10.785 1.00 91.25 81 LYS A N 1
ATOM 642 C CA . LYS A 1 81 ? 0.621 -9.179 -11.097 1.00 91.25 81 LYS A CA 1
ATOM 643 C C . LYS A 1 81 ? 0.581 -9.337 -12.609 1.00 91.25 81 LYS A C 1
ATOM 645 O O . LYS A 1 81 ? -0.272 -8.749 -13.270 1.00 91.25 81 LYS A O 1
ATOM 650 N N . ARG A 1 82 ? 1.503 -10.133 -13.153 1.00 89.12 82 ARG A N 1
ATOM 651 C CA . ARG A 1 82 ? 1.488 -10.491 -14.574 1.00 89.12 82 ARG A CA 1
ATOM 652 C C . ARG A 1 82 ? 0.208 -11.276 -14.868 1.00 89.12 82 ARG A C 1
ATOM 654 O O . ARG A 1 82 ? -0.076 -12.255 -14.183 1.00 89.12 82 ARG A O 1
ATOM 661 N N . VAL A 1 83 ? -0.549 -10.833 -15.867 1.00 87.38 83 VAL A N 1
ATOM 662 C CA . VA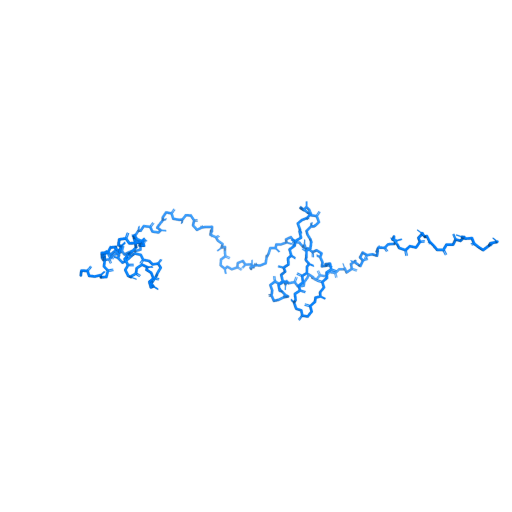L A 1 83 ? -1.736 -11.545 -16.354 1.00 87.38 83 VAL A CA 1
ATOM 663 C C . VAL A 1 83 ? -1.272 -12.684 -17.265 1.00 87.38 83 VAL A C 1
ATOM 665 O O . VAL A 1 83 ? -0.406 -12.488 -18.118 1.00 87.38 83 VAL A O 1
ATOM 668 N N . GLU A 1 84 ? -1.798 -13.887 -17.050 1.00 80.81 84 GLU A N 1
ATOM 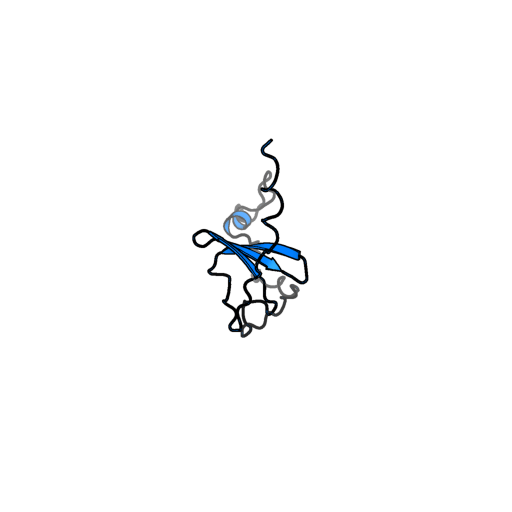669 C CA . GLU A 1 84 ? -1.521 -15.063 -17.882 1.00 80.81 84 GLU A CA 1
ATOM 670 C C . GLU A 1 84 ? -2.517 -15.085 -19.059 1.00 80.81 84 GLU A C 1
ATOM 672 O O . GLU A 1 84 ? -3.721 -14.983 -18.837 1.00 80.81 84 GLU A O 1
ATOM 677 N N . GLY A 1 85 ? -2.036 -15.155 -20.310 1.00 77.19 85 GLY A N 1
ATOM 678 C CA . GLY A 1 85 ? -2.881 -15.095 -21.514 1.00 77.19 85 GLY A CA 1
ATOM 679 C C . GLY A 1 85 ? -2.120 -14.784 -22.812 1.00 77.19 85 GLY A C 1
ATOM 680 O O . GLY A 1 85 ? -0.889 -14.695 -22.810 1.00 77.19 85 GLY A O 1
ATOM 681 N N . GLU A 1 86 ? -2.856 -14.628 -23.922 1.00 65.94 86 GLU A N 1
ATOM 682 C CA . GLU A 1 86 ? -2.307 -14.241 -25.230 1.00 65.94 86 GLU A CA 1
ATOM 683 C C . GLU A 1 86 ? -1.872 -12.771 -25.226 1.00 65.94 86 GLU A C 1
ATOM 685 O O . GLU A 1 86 ? -2.677 -11.855 -25.054 1.00 65.94 86 GLU A O 1
ATOM 690 N N . TRP A 1 87 ? -0.572 -12.548 -25.414 1.00 64.69 87 TRP A N 1
ATOM 691 C CA . TRP A 1 87 ? 0.027 -11.219 -25.435 1.00 64.69 87 TRP A CA 1
ATOM 692 C C . TRP A 1 87 ? -0.269 -10.551 -26.772 1.00 64.69 87 TRP A C 1
ATOM 694 O O . TRP A 1 87 ? 0.211 -11.001 -27.810 1.00 64.69 87 TRP A O 1
ATOM 704 N N . LYS A 1 88 ? -1.021 -9.451 -26.744 1.00 66.94 88 LYS A N 1
ATOM 705 C CA . LYS A 1 88 ? -1.157 -8.561 -27.897 1.00 66.94 88 LYS A CA 1
ATOM 706 C C . LYS A 1 88 ? -0.209 -7.386 -27.701 1.00 66.94 88 LYS A C 1
ATOM 708 O O . LYS A 1 88 ? -0.414 -6.565 -26.813 1.00 66.94 88 LYS A O 1
ATOM 713 N N . SER A 1 89 ? 0.851 -7.324 -28.500 1.00 64.19 89 SER A N 1
ATOM 714 C CA . SER A 1 89 ? 1.624 -6.092 -28.648 1.00 64.19 89 SER A CA 1
ATOM 715 C C . SER A 1 89 ? 0.794 -5.127 -29.487 1.00 64.19 89 SER A C 1
ATOM 717 O O . SER A 1 89 ? 0.512 -5.429 -30.647 1.00 64.19 89 SER A O 1
ATOM 719 N N . ILE A 1 90 ? 0.394 -3.995 -28.917 1.00 66.94 90 ILE A N 1
ATOM 720 C CA . ILE A 1 90 ? -0.158 -2.893 -29.704 1.00 66.94 90 ILE A CA 1
ATOM 721 C C . ILE A 1 90 ? 1.021 -2.333 -30.509 1.00 66.94 90 ILE A C 1
ATOM 723 O O . ILE A 1 90 ? 1.988 -1.846 -29.927 1.00 66.94 90 ILE A O 1
ATOM 727 N N . GLN A 1 91 ? 1.004 -2.525 -31.828 1.00 68.94 91 GLN A N 1
ATOM 728 C CA . GLN A 1 91 ? 1.951 -1.887 -32.739 1.00 68.94 91 GLN A CA 1
ATOM 729 C C . GLN A 1 91 ? 1.382 -0.510 -33.085 1.00 68.94 91 GLN A C 1
ATOM 731 O O . GLN A 1 91 ? 0.295 -0.416 -33.652 1.00 68.94 91 GLN A O 1
ATOM 736 N N . ASP A 1 92 ? 2.088 0.554 -32.705 1.00 59.12 92 ASP A N 1
ATOM 737 C CA . ASP A 1 92 ? 1.787 1.900 -33.192 1.00 59.12 92 ASP A CA 1
ATOM 738 C C . ASP A 1 92 ? 2.262 2.004 -34.648 1.00 59.12 92 ASP A C 1
ATOM 740 O O . ASP A 1 92 ? 3.403 2.372 -34.918 1.00 59.12 92 ASP A O 1
ATOM 744 N N . ASP A 1 93 ? 1.384 1.693 -35.601 1.00 58.78 93 ASP A N 1
ATOM 745 C CA . ASP A 1 93 ? 1.663 1.810 -37.043 1.00 58.78 93 ASP A CA 1
ATOM 746 C C . ASP A 1 93 ? 1.721 3.275 -37.548 1.00 58.78 93 ASP A C 1
ATOM 748 O O . ASP A 1 93 ? 1.753 3.521 -38.750 1.00 58.78 93 ASP A O 1
ATOM 752 N N . ASN A 1 94 ? 1.768 4.280 -36.663 1.00 61.06 94 ASN A N 1
ATOM 753 C CA . ASN A 1 94 ? 1.707 5.705 -37.027 1.00 61.06 94 ASN A CA 1
ATOM 754 C C . ASN A 1 94 ? 3.017 6.468 -36.768 1.00 61.06 94 ASN A C 1
ATOM 756 O O . ASN A 1 94 ? 3.021 7.507 -36.113 1.00 61.06 94 ASN A O 1
ATOM 760 N N . LEU A 1 95 ? 4.137 5.977 -37.301 1.00 56.12 95 LEU A N 1
ATOM 761 C CA . LEU A 1 95 ? 5.390 6.737 -37.414 1.00 56.12 95 LEU A CA 1
ATOM 762 C C . LEU A 1 95 ? 6.097 6.380 -38.730 1.00 56.12 95 LEU A C 1
ATOM 764 O O . LEU A 1 95 ? 7.153 5.758 -38.704 1.00 56.12 95 LEU A O 1
ATOM 768 N N . ASN A 1 96 ? 5.502 6.716 -39.882 1.00 56.38 96 ASN A N 1
ATOM 769 C CA . ASN A 1 96 ? 6.218 6.837 -41.165 1.00 56.38 96 ASN A CA 1
ATOM 770 C C . ASN A 1 96 ? 5.354 7.485 -42.263 1.00 56.38 96 ASN A C 1
ATOM 772 O O . ASN A 1 96 ? 5.170 6.932 -43.340 1.00 56.38 96 ASN A O 1
ATOM 776 N N . GLU A 1 97 ? 4.869 8.699 -42.030 1.00 58.97 97 GLU A N 1
ATOM 777 C CA . GLU A 1 97 ? 4.448 9.583 -43.119 1.00 58.97 97 GLU A CA 1
ATOM 778 C C . GLU A 1 97 ? 5.025 10.960 -42.805 1.00 58.97 97 GLU A C 1
ATOM 780 O O . GLU A 1 97 ? 4.433 11.669 -42.013 1.00 58.97 97 GLU A O 1
ATOM 785 N N . ASP A 1 98 ? 6.258 11.238 -43.262 1.00 55.28 98 ASP A N 1
ATOM 786 C CA . ASP A 1 98 ? 6.799 12.596 -43.535 1.00 55.28 98 ASP A CA 1
ATOM 787 C C . ASP A 1 98 ? 8.323 12.592 -43.822 1.00 55.28 98 ASP A C 1
ATOM 789 O O . ASP A 1 98 ? 9.059 13.504 -43.450 1.00 55.28 98 ASP A O 1
ATOM 793 N N . THR A 1 99 ? 8.861 11.572 -44.505 1.00 57.97 99 THR A N 1
ATOM 794 C CA . THR A 1 99 ? 10.229 11.656 -45.068 1.00 57.97 99 THR A CA 1
ATOM 795 C C . THR A 1 99 ? 10.313 11.136 -46.500 1.00 57.97 99 THR A C 1
ATOM 797 O O . THR A 1 99 ? 11.183 10.344 -46.839 1.00 57.97 99 THR A O 1
ATOM 800 N N . THR A 1 100 ? 9.438 11.605 -47.393 1.00 55.03 100 THR A N 1
ATOM 801 C CA . THR A 1 100 ? 9.759 11.593 -48.830 1.00 55.03 100 THR A CA 1
ATOM 802 C C . THR A 1 100 ? 9.251 12.859 -49.514 1.00 55.03 100 THR A C 1
ATOM 804 O O . THR A 1 100 ? 8.116 13.270 -49.293 1.00 55.03 100 THR A O 1
ATOM 807 N N . ASN A 1 101 ? 10.101 13.401 -50.398 1.00 55.00 101 ASN A N 1
ATOM 808 C CA . ASN A 1 101 ? 9.953 14.589 -51.256 1.00 55.00 101 ASN A CA 1
ATOM 809 C C . ASN A 1 101 ? 10.429 15.892 -50.576 1.00 55.00 101 ASN A C 1
ATOM 811 O O . ASN A 1 101 ? 9.923 16.270 -49.532 1.00 55.00 101 ASN A O 1
ATOM 815 N N . ILE A 1 102 ? 11.405 16.649 -51.089 1.00 53.88 102 ILE A N 1
ATOM 816 C CA . ILE A 1 102 ? 11.766 16.925 -52.487 1.00 53.88 102 ILE A CA 1
ATOM 817 C C . ILE A 1 102 ? 13.284 17.198 -52.565 1.00 53.88 102 ILE A C 1
ATOM 819 O O . ILE A 1 102 ? 13.784 18.089 -51.884 1.00 53.88 102 ILE A O 1
ATOM 823 N N . ASN A 1 103 ? 13.995 16.447 -53.413 1.00 59.53 103 ASN A N 1
ATOM 824 C CA . ASN A 1 103 ? 15.172 16.953 -54.120 1.00 59.53 103 ASN A CA 1
ATOM 825 C C . ASN A 1 103 ? 14.680 17.415 -55.497 1.00 59.53 103 ASN A C 1
ATOM 827 O O . ASN A 1 103 ? 14.249 16.562 -56.273 1.00 59.53 103 ASN A O 1
ATOM 831 N N . GLU A 1 104 ? 14.767 18.712 -55.787 1.00 47.25 104 GLU A N 1
ATOM 832 C CA . GLU A 1 104 ? 15.061 19.256 -57.122 1.00 47.25 104 GLU A CA 1
ATOM 833 C C . GLU A 1 104 ? 15.661 20.660 -56.982 1.00 47.25 104 GLU A C 1
ATOM 835 O O . GLU A 1 104 ? 15.079 21.479 -56.232 1.00 47.25 104 GLU A O 1
#

Secondary structure (DSSP, 8-state):
-TTTSPPTTTSS-HHHHHHSS---SS-TTTTGGG-------TTS-SS-SS--EEEEEEBTEEEEE-TTT--EEEEEGGG--PPPS---------S-SS------

Organism: Euphydryas editha (NCBI:txid104508)

Sequence (104 aa):
MYNSTPHSVTGKSPSELFFKRKNRDKIPMLQDIDKEEDSEDKLASTFKPTPHVVEKTTCGDVTVTNEETGQILRRNLIHLKRVEGEWKSIQDDNLNEDTTNINE